Protein AF-A0A1A8BQE1-F1 (afdb_monomer_lite)

Foldseek 3Di:
DDDPPPPDQFFKKKFKWADAPPDPDADPVNVVVTDTPFMDDTGSDPDDDTDDDDDPGDMDMDIDTPDPPDDDDDDDDDDDDPPDPDDDDDDDD

InterPro domains:
  IPR022682 Peptidase C2, calpain, large subunit, domain III [PF01067] (3-78)
  IPR022683 Peptidase C2, calpain, domain III [SM00720] (1-87)
  IPR022684 Peptidase C2, calpain family [PTHR10183] (5-81)
  IPR036213 Calpain large subunit, domain III superfamily [SSF49758] (9-88)

Radius of gyration: 15.28 Å; chains: 1; bounding box: 34×33×46 Å

Secondary structure (DSSP, 8-state):
-----------EEEEEEEE-TT-SS--HHHHHHPPPSEEEEEESSS---------SSEEEEEEEESSTT------------TT----PPPPP-

Structure (mmCIF, N/CA/C/O backbone):
data_AF-A0A1A8BQE1-F1
#
_entry.id   AF-A0A1A8BQE1-F1
#
loop_
_atom_site.group_PDB
_atom_site.id
_atom_site.type_symbol
_atom_site.label_atom_id
_atom_site.label_alt_id
_atom_site.label_comp_id
_atom_site.label_asym_id
_atom_site.label_entity_id
_atom_site.label_seq_id
_atom_site.pdbx_PDB_ins_code
_atom_site.Cartn_x
_atom_site.Cartn_y
_atom_site.Cartn_z
_atom_site.occupancy
_atom_site.B_iso_or_equiv
_atom_site.auth_seq_id
_atom_site.auth_comp_id
_atom_site.auth_asym_id
_atom_site.auth_atom_id
_atom_site.pdbx_PDB_model_num
ATOM 1 N N . LYS A 1 1 ? -6.084 -17.323 -34.422 1.00 39.31 1 LYS A N 1
ATOM 2 C CA . LYS A 1 1 ? -5.368 -17.723 -33.183 1.00 39.31 1 LYS A CA 1
ATOM 3 C C . LYS A 1 1 ? -4.993 -16.446 -32.438 1.00 39.31 1 LYS A C 1
ATOM 5 O O . LYS A 1 1 ? -4.109 -15.745 -32.905 1.00 39.31 1 LYS A O 1
ATOM 10 N N . TYR A 1 2 ? -5.704 -16.079 -31.369 1.00 48.91 2 TYR A N 1
ATOM 11 C CA . TYR A 1 2 ? -5.367 -14.877 -30.601 1.00 48.91 2 TYR A CA 1
ATOM 12 C C . TYR A 1 2 ? -4.080 -15.142 -29.817 1.00 48.91 2 TYR A C 1
ATOM 14 O O . TYR A 1 2 ? -4.098 -15.836 -28.802 1.00 48.91 2 TYR A O 1
ATOM 22 N N . GLN A 1 3 ? -2.951 -14.632 -30.311 1.00 46.69 3 GLN A N 1
ATOM 23 C CA . GLN A 1 3 ? -1.753 -14.492 -29.493 1.00 46.69 3 GLN A CA 1
ATOM 24 C C . GLN A 1 3 ? -2.119 -13.554 -28.345 1.00 46.69 3 GLN A C 1
ATOM 26 O O . GLN A 1 3 ? -2.324 -12.357 -28.552 1.00 46.69 3 GLN A O 1
ATOM 31 N N . ARG A 1 4 ? -2.237 -14.093 -27.125 1.00 60.00 4 ARG A N 1
ATOM 32 C CA . ARG A 1 4 ? -2.153 -13.249 -25.933 1.00 60.00 4 ARG A CA 1
ATOM 33 C C . ARG A 1 4 ? -0.805 -12.550 -26.046 1.00 60.00 4 ARG A C 1
ATOM 35 O O . ARG A 1 4 ? 0.218 -13.231 -26.041 1.00 60.00 4 ARG A O 1
ATOM 42 N N . ARG A 1 5 ? -0.817 -11.225 -26.227 1.00 56.00 5 ARG A N 1
ATOM 43 C CA . ARG A 1 5 ? 0.395 -10.406 -26.128 1.00 56.00 5 ARG A CA 1
ATOM 44 C C . ARG A 1 5 ? 1.091 -10.853 -24.848 1.00 56.00 5 ARG A C 1
ATOM 46 O O . ARG A 1 5 ? 0.447 -10.846 -23.797 1.00 56.00 5 ARG A O 1
ATOM 53 N N . GLN A 1 6 ? 2.327 -11.340 -24.949 1.00 56.75 6 GLN A N 1
ATOM 54 C CA . GLN A 1 6 ? 3.123 -11.595 -23.757 1.00 56.75 6 GLN A CA 1
ATOM 55 C C . GLN A 1 6 ? 3.323 -10.227 -23.113 1.00 56.75 6 GLN A C 1
ATOM 57 O O . GLN A 1 6 ? 4.068 -9.396 -23.623 1.00 56.75 6 GLN A O 1
ATOM 62 N N . GLY A 1 7 ? 2.483 -9.932 -22.120 1.00 60.31 7 GLY A N 1
ATOM 63 C CA . GLY A 1 7 ? 2.521 -8.673 -21.397 1.00 60.31 7 GLY A CA 1
ATOM 64 C C . GLY A 1 7 ? 3.847 -8.542 -20.661 1.00 60.31 7 GLY A C 1
ATOM 65 O O . GLY A 1 7 ? 4.563 -9.525 -20.479 1.00 60.31 7 GLY A O 1
ATOM 66 N N . ILE A 1 8 ? 4.157 -7.319 -20.246 1.00 67.25 8 ILE A N 1
ATOM 67 C CA . ILE A 1 8 ? 5.337 -7.013 -19.440 1.00 67.25 8 ILE A CA 1
ATOM 68 C C . ILE A 1 8 ? 5.350 -7.950 -18.219 1.00 67.25 8 ILE A C 1
ATOM 70 O O . ILE A 1 8 ? 4.381 -8.004 -17.461 1.00 67.25 8 ILE A O 1
ATOM 74 N N . HIS A 1 9 ? 6.428 -8.721 -18.062 1.00 81.31 9 HIS A N 1
ATOM 75 C CA . HIS A 1 9 ? 6.589 -9.692 -16.979 1.00 81.31 9 HIS A CA 1
ATOM 76 C C . HIS A 1 9 ? 7.307 -9.026 -15.805 1.00 81.31 9 HIS A C 1
ATOM 78 O O . HIS A 1 9 ? 8.512 -9.186 -15.628 1.00 81.31 9 HIS A O 1
ATOM 84 N N . LEU A 1 10 ? 6.572 -8.205 -15.055 1.00 92.50 10 LEU A N 1
ATOM 85 C CA . LEU A 1 10 ? 7.089 -7.558 -13.850 1.00 92.50 10 LEU A CA 1
ATOM 86 C C . LEU A 1 10 ? 6.899 -8.476 -12.645 1.00 92.50 10 LEU A C 1
ATOM 88 O O . LEU A 1 10 ? 5.861 -9.123 -12.502 1.00 92.50 10 LEU A O 1
ATOM 92 N N . THR A 1 11 ? 7.888 -8.507 -11.756 1.00 96.50 11 THR A N 1
ATOM 93 C CA . THR A 1 11 ? 7.714 -9.119 -10.439 1.00 96.50 11 THR A CA 1
ATOM 94 C C . THR A 1 11 ? 6.976 -8.116 -9.560 1.00 96.50 11 THR A C 1
ATOM 96 O O . THR A 1 11 ? 7.517 -7.059 -9.249 1.00 96.50 11 THR A O 1
ATOM 99 N N . ILE A 1 12 ? 5.740 -8.430 -9.184 1.00 96.50 12 ILE A N 1
ATOM 100 C CA . ILE A 1 12 ? 4.814 -7.508 -8.516 1.00 96.50 12 ILE A CA 1
ATOM 101 C C . ILE A 1 12 ? 4.490 -7.957 -7.095 1.00 96.50 12 ILE A C 1
ATOM 103 O O . ILE A 1 12 ? 4.487 -9.150 -6.789 1.00 96.50 12 ILE A O 1
ATOM 107 N N . GLY A 1 13 ? 4.197 -6.991 -6.234 1.00 97.06 13 GLY A N 1
ATOM 108 C CA . GLY A 1 13 ? 3.813 -7.190 -4.844 1.00 97.06 13 GLY A CA 1
ATOM 109 C C . GLY A 1 13 ? 2.823 -6.124 -4.387 1.00 97.06 13 GLY A C 1
ATOM 110 O O . GLY A 1 13 ? 2.506 -5.175 -5.109 1.00 97.06 13 GLY A O 1
ATOM 111 N N . LEU A 1 14 ? 2.303 -6.309 -3.177 1.00 97.44 14 LEU A N 1
ATOM 112 C CA . LEU A 1 14 ? 1.368 -5.378 -2.558 1.00 97.44 14 LEU A CA 1
ATOM 113 C C . LEU A 1 14 ? 1.549 -5.402 -1.047 1.00 97.44 14 LEU A C 1
ATOM 115 O O . LEU A 1 14 ? 1.599 -6.474 -0.442 1.00 97.44 14 LEU A O 1
ATOM 119 N N . HIS A 1 15 ? 1.600 -4.213 -0.454 1.00 97.62 15 HIS A N 1
ATOM 120 C CA . HIS A 1 15 ? 1.744 -4.014 0.983 1.00 97.62 15 HIS A CA 1
ATOM 121 C C . HIS A 1 15 ? 0.681 -3.034 1.485 1.00 97.62 15 HIS A C 1
ATOM 123 O O . HIS A 1 15 ? 0.313 -2.087 0.790 1.00 97.62 15 HIS A O 1
ATOM 129 N N . ILE A 1 16 ? 0.167 -3.274 2.687 1.00 97.38 16 ILE A N 1
ATOM 130 C CA . ILE A 1 16 ? -0.873 -2.474 3.330 1.00 97.38 16 ILE A CA 1
ATOM 131 C C . ILE A 1 16 ? -0.301 -1.896 4.616 1.00 97.38 16 ILE A C 1
ATOM 133 O O . ILE A 1 16 ? 0.156 -2.639 5.483 1.00 97.38 16 ILE A O 1
ATOM 137 N N . TYR A 1 17 ? -0.365 -0.578 4.749 1.00 97.31 17 TYR A N 1
ATOM 138 C CA . TYR A 1 17 ? 0.144 0.158 5.900 1.00 97.31 17 TYR A CA 1
ATOM 139 C C . TYR A 1 17 ? -0.999 0.825 6.664 1.00 97.31 17 TYR A C 1
ATOM 141 O O . TYR A 1 17 ? -1.959 1.287 6.037 1.00 97.31 17 TYR A O 1
ATOM 149 N N . PRO A 1 18 ? -0.911 0.910 8.002 1.00 95.25 18 PRO A N 1
ATOM 150 C CA . PRO A 1 18 ? -1.817 1.739 8.775 1.00 95.25 18 PRO A CA 1
ATOM 151 C C . PRO A 1 18 ? -1.536 3.213 8.467 1.00 95.25 18 PRO A C 1
ATOM 153 O O . PRO A 1 18 ? -0.389 3.617 8.281 1.00 95.25 18 PRO A O 1
ATOM 156 N N . ALA A 1 19 ? -2.588 4.022 8.428 1.00 91.44 19 ALA A N 1
ATOM 157 C CA . ALA A 1 19 ? -2.493 5.454 8.202 1.00 91.44 19 ALA A CA 1
ATOM 158 C C . ALA A 1 19 ? -3.353 6.213 9.215 1.00 91.44 19 ALA A C 1
ATOM 160 O O . ALA A 1 19 ? -4.359 5.709 9.716 1.00 91.44 19 ALA A O 1
ATOM 161 N N . GLN A 1 20 ? -2.963 7.452 9.506 1.00 86.75 20 GLN A N 1
ATOM 162 C CA . GLN A 1 20 ? -3.843 8.380 10.212 1.00 86.75 20 GLN A CA 1
ATOM 163 C C . GLN A 1 20 ? -4.953 8.847 9.260 1.00 86.75 20 GLN A C 1
ATOM 165 O O . GLN A 1 20 ? -4.735 8.938 8.053 1.00 86.75 20 GLN A O 1
ATOM 170 N N . SER A 1 21 ? -6.138 9.162 9.789 1.00 77.19 21 SER A N 1
ATOM 171 C CA . SER A 1 21 ? -7.341 9.473 8.995 1.00 77.19 21 SER A CA 1
ATOM 172 C C . SER A 1 21 ? -7.172 10.600 7.971 1.00 77.19 21 SER A C 1
ATOM 174 O O . SER A 1 21 ? -7.828 10.608 6.936 1.00 77.19 21 SER A O 1
ATOM 176 N N . GLN A 1 22 ? -6.285 11.550 8.252 1.00 80.00 22 GLN A N 1
ATOM 177 C CA . GLN A 1 22 ? -6.008 12.709 7.411 1.00 80.00 22 GLN A CA 1
ATOM 178 C C . GLN A 1 22 ? -4.922 12.458 6.351 1.00 80.00 22 GLN A C 1
ATOM 180 O O . GLN A 1 22 ? -4.771 13.259 5.426 1.00 80.00 22 GLN A O 1
ATOM 185 N N . ASN A 1 23 ? -4.167 11.360 6.459 1.00 82.44 23 ASN A N 1
ATOM 186 C CA . ASN A 1 23 ? -3.034 11.099 5.579 1.00 82.44 23 ASN A CA 1
ATOM 187 C C . ASN A 1 23 ? -3.519 10.501 4.258 1.00 82.44 23 ASN A C 1
ATOM 189 O O . ASN A 1 23 ? -4.028 9.384 4.208 1.00 82.44 23 ASN A O 1
ATOM 193 N N . LYS A 1 24 ? -3.314 11.242 3.166 1.00 86.06 24 LYS A N 1
ATOM 194 C CA . LYS A 1 24 ? -3.597 10.761 1.803 1.00 86.06 24 LYS A CA 1
ATOM 195 C C . LYS A 1 24 ? -2.445 9.950 1.199 1.00 86.06 24 LYS A C 1
ATOM 197 O O . LYS A 1 24 ? -2.657 9.235 0.228 1.00 86.06 24 LYS A O 1
ATOM 202 N N . HIS A 1 25 ? -1.239 10.091 1.743 1.00 90.19 25 HIS A N 1
ATOM 203 C CA . HIS A 1 25 ? -0.033 9.388 1.312 1.00 90.19 25 HIS A CA 1
ATOM 204 C C . HIS A 1 25 ? 0.894 9.144 2.509 1.00 90.19 25 HIS A C 1
ATOM 206 O O . HIS A 1 25 ? 0.734 9.778 3.553 1.00 90.19 25 HIS A O 1
ATOM 212 N N . LEU A 1 26 ? 1.845 8.224 2.338 1.00 92.75 26 LEU A N 1
ATOM 213 C CA . LEU A 1 26 ? 2.972 8.022 3.248 1.00 92.75 26 LEU A CA 1
ATOM 214 C C . LEU A 1 26 ? 4.215 8.646 2.618 1.00 92.75 26 LEU A C 1
ATOM 216 O O . LEU A 1 26 ? 4.485 8.430 1.435 1.00 92.75 26 LEU A O 1
ATOM 220 N N . SER A 1 27 ? 4.953 9.427 3.397 1.00 93.31 27 SER A N 1
ATOM 221 C CA . SER A 1 27 ? 6.262 9.939 3.003 1.00 93.31 27 SER A CA 1
ATOM 222 C C . SER A 1 27 ? 7.325 8.829 3.058 1.00 93.31 27 SER A C 1
ATOM 224 O O . SER A 1 27 ? 7.116 7.802 3.713 1.00 93.31 27 SER A O 1
ATOM 226 N N . PRO A 1 28 ? 8.493 9.011 2.418 1.00 93.81 28 PRO A N 1
ATOM 227 C CA . PRO A 1 28 ? 9.612 8.081 2.573 1.00 93.81 28 PRO A CA 1
ATOM 228 C C . PRO A 1 28 ? 10.007 7.853 4.041 1.00 93.81 28 PRO A C 1
ATOM 230 O O . PRO A 1 28 ? 10.250 6.715 4.435 1.00 93.81 28 PRO A O 1
ATOM 233 N N . ASP A 1 29 ? 9.992 8.902 4.870 1.00 94.94 29 ASP A N 1
ATOM 234 C CA . ASP A 1 29 ? 10.286 8.795 6.304 1.00 94.94 29 ASP A CA 1
ATOM 235 C C . ASP A 1 29 ? 9.245 7.963 7.063 1.00 94.94 29 ASP A C 1
ATOM 237 O O . ASP A 1 29 ? 9.597 7.264 8.016 1.00 94.94 29 ASP A O 1
ATOM 241 N N . ASP A 1 30 ? 7.973 8.012 6.651 1.00 94.06 30 ASP A N 1
ATOM 242 C CA . ASP A 1 30 ? 6.931 7.149 7.216 1.00 94.06 30 ASP A CA 1
ATOM 243 C C . ASP A 1 30 ? 7.207 5.682 6.875 1.00 94.06 30 ASP A C 1
ATOM 245 O O . ASP A 1 30 ? 7.123 4.821 7.748 1.00 94.06 30 ASP A O 1
ATOM 249 N N . LEU A 1 31 ? 7.595 5.390 5.628 1.00 93.75 31 LEU A N 1
ATOM 250 C CA . LEU A 1 31 ? 7.886 4.027 5.164 1.00 93.75 31 LEU A CA 1
ATOM 251 C C . LEU A 1 31 ? 9.137 3.418 5.808 1.00 93.75 31 LEU A C 1
ATOM 253 O O . LEU A 1 31 ? 9.220 2.199 5.927 1.00 93.75 31 LEU A O 1
ATOM 257 N N . LEU A 1 32 ? 10.089 4.243 6.253 1.00 95.00 32 LEU A N 1
ATOM 258 C CA . LEU A 1 32 ? 11.247 3.783 7.028 1.00 95.00 32 LEU A CA 1
ATOM 259 C C . LEU A 1 32 ? 10.883 3.399 8.470 1.00 95.00 32 LEU A C 1
ATOM 261 O O . LEU A 1 32 ? 11.581 2.596 9.087 1.00 95.00 32 LEU A O 1
ATOM 265 N N . LYS A 1 33 ? 9.814 3.982 9.023 1.00 94.88 33 LYS A N 1
ATOM 266 C CA . LYS A 1 33 ? 9.403 3.800 10.427 1.00 94.88 33 LYS A CA 1
ATOM 267 C C . LYS A 1 33 ? 8.274 2.788 10.588 1.00 94.88 33 LYS A C 1
ATOM 269 O O . LYS A 1 33 ? 8.179 2.134 11.624 1.00 94.88 33 LYS A O 1
ATOM 274 N N . LEU A 1 34 ? 7.397 2.686 9.595 1.00 94.62 34 LEU A N 1
ATOM 275 C CA . LEU A 1 34 ? 6.223 1.825 9.623 1.00 94.62 34 LEU A CA 1
ATOM 276 C C . LEU A 1 34 ? 6.524 0.464 8.997 1.00 94.62 34 LEU A C 1
ATOM 278 O O . LEU A 1 34 ? 7.179 0.358 7.966 1.00 94.62 34 LEU A O 1
ATOM 282 N N . GLN A 1 35 ? 5.961 -0.582 9.594 1.00 94.81 35 GLN A N 1
ATOM 283 C CA . GLN A 1 35 ? 5.906 -1.911 8.993 1.00 94.81 35 GLN A CA 1
ATOM 284 C C . GLN A 1 35 ? 4.525 -2.136 8.365 1.00 94.81 35 GLN A C 1
ATOM 286 O O . GLN A 1 35 ? 3.521 -1.661 8.912 1.00 94.81 35 GLN A O 1
ATOM 291 N N . PRO A 1 36 ? 4.440 -2.855 7.233 1.00 96.94 36 PRO A N 1
ATOM 292 C CA . PRO A 1 36 ? 3.155 -3.217 6.662 1.00 96.94 36 PRO A CA 1
ATOM 293 C C . PRO A 1 36 ? 2.408 -4.161 7.612 1.00 96.94 36 PRO A C 1
ATOM 295 O O . PRO A 1 36 ? 2.980 -5.106 8.152 1.00 96.94 36 PRO A O 1
ATOM 298 N N . VAL A 1 37 ? 1.110 -3.922 7.798 1.00 97.50 37 VAL A N 1
ATOM 299 C CA . VAL A 1 37 ? 0.230 -4.784 8.610 1.00 97.50 37 VAL A CA 1
ATOM 300 C C . VAL A 1 37 ? -0.216 -6.029 7.850 1.00 97.50 37 VAL A C 1
ATOM 302 O O . VAL A 1 37 ? -0.550 -7.041 8.456 1.00 97.50 37 VAL A O 1
ATOM 305 N N . LEU A 1 38 ? -0.220 -5.958 6.520 1.00 97.50 38 LEU A N 1
ATOM 306 C CA . LEU A 1 38 ? -0.482 -7.070 5.617 1.00 97.50 38 LEU A CA 1
ATOM 307 C C . LEU A 1 38 ? 0.328 -6.866 4.337 1.00 97.50 38 LEU A C 1
ATOM 309 O O . LEU A 1 38 ? 0.534 -5.740 3.890 1.00 97.50 38 LEU A O 1
ATOM 313 N N . GLY A 1 39 ? 0.753 -7.956 3.713 1.00 97.06 39 GLY A N 1
ATOM 314 C CA . GLY A 1 39 ? 1.461 -7.905 2.442 1.00 97.06 39 GLY A CA 1
ATOM 315 C C . GLY A 1 39 ? 1.552 -9.276 1.797 1.00 97.06 39 GLY A C 1
ATOM 316 O O . GLY A 1 39 ? 1.263 -10.294 2.427 1.00 97.06 39 GLY A O 1
ATOM 317 N N . ILE A 1 40 ? 1.941 -9.296 0.528 1.00 96.94 40 ILE A N 1
ATOM 318 C CA . ILE A 1 40 ? 2.206 -10.523 -0.217 1.00 96.94 40 ILE A CA 1
ATOM 319 C C . ILE A 1 40 ? 3.600 -10.472 -0.824 1.00 96.94 40 ILE A C 1
ATOM 321 O O . ILE A 1 40 ? 4.046 -9.427 -1.298 1.00 96.94 40 ILE A O 1
ATOM 325 N N . GLN A 1 41 ? 4.279 -11.619 -0.814 1.00 95.25 41 GLN A N 1
ATOM 326 C CA . GLN A 1 41 ? 5.585 -11.753 -1.441 1.00 95.25 41 GLN A CA 1
ATOM 327 C C . GLN A 1 41 ? 5.519 -11.404 -2.926 1.00 95.25 4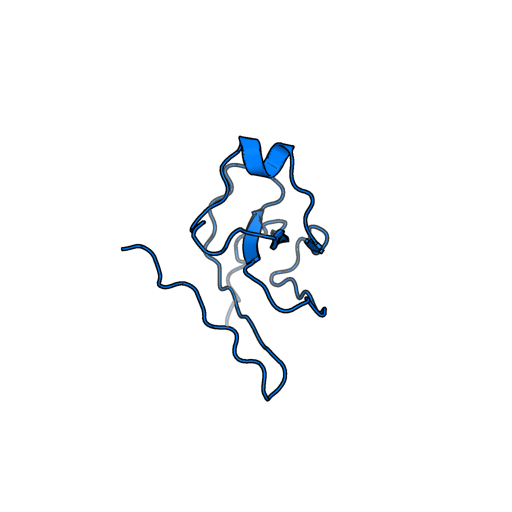1 GLN A C 1
ATOM 329 O O . GLN A 1 41 ? 4.553 -11.724 -3.625 1.00 95.25 41 GLN A O 1
ATOM 334 N N . TYR A 1 42 ? 6.595 -10.783 -3.393 1.00 96.56 42 TYR A N 1
ATOM 335 C CA . TYR A 1 42 ? 6.782 -10.461 -4.793 1.00 96.56 42 TYR A CA 1
ATOM 336 C C . TYR A 1 42 ? 6.699 -11.724 -5.657 1.00 96.56 42 TYR A C 1
ATOM 338 O O . TYR A 1 42 ? 7.334 -12.741 -5.379 1.00 96.56 42 TYR A O 1
ATOM 346 N N . SER A 1 43 ? 5.898 -11.659 -6.717 1.00 95.00 43 SER A N 1
ATOM 347 C CA . SER A 1 43 ? 5.660 -12.772 -7.627 1.00 95.00 43 SER A CA 1
ATOM 348 C C . SER A 1 43 ? 5.697 -12.297 -9.067 1.00 95.00 43 SER A C 1
ATOM 350 O O . SER A 1 43 ? 5.210 -11.221 -9.391 1.00 95.00 43 SER A O 1
ATOM 352 N N . SER A 1 44 ? 6.218 -13.134 -9.956 1.00 92.00 44 SER A N 1
ATOM 353 C CA . SER A 1 44 ? 6.226 -12.879 -11.396 1.00 92.00 44 SER A CA 1
ATOM 354 C C . SER A 1 44 ? 4.915 -13.300 -12.083 1.00 92.00 44 SER A C 1
ATOM 356 O O . SER A 1 44 ? 4.825 -13.406 -13.301 1.00 92.00 44 SER A O 1
ATOM 358 N N . ARG A 1 45 ? 3.863 -13.583 -11.305 1.00 91.50 45 ARG A N 1
ATOM 359 C CA . ARG A 1 45 ? 2.519 -13.832 -11.836 1.00 91.50 45 ARG A CA 1
ATOM 360 C C . ARG A 1 45 ? 1.888 -12.520 -12.299 1.00 91.50 45 ARG A C 1
ATOM 362 O O . ARG A 1 45 ? 2.136 -11.464 -11.736 1.00 91.50 45 ARG A O 1
ATOM 369 N N . ARG A 1 46 ? 0.979 -12.614 -13.274 1.00 90.75 46 ARG A N 1
ATOM 370 C CA . ARG A 1 46 ? 0.201 -11.466 -13.779 1.00 90.75 46 ARG A CA 1
ATOM 371 C C . ARG A 1 46 ? -0.690 -10.808 -12.712 1.00 90.75 46 ARG A C 1
ATOM 373 O O . ARG A 1 46 ? -1.078 -9.658 -12.868 1.00 90.75 46 ARG A O 1
ATOM 380 N N . GLU A 1 47 ? -1.060 -11.553 -11.676 1.00 93.94 47 GLU A N 1
ATOM 381 C CA . GLU A 1 47 ? -1.898 -11.097 -10.571 1.00 93.94 47 GLU A CA 1
ATOM 382 C C . GLU A 1 47 ? -1.358 -11.678 -9.263 1.00 93.94 47 GLU A C 1
ATOM 384 O O . GLU A 1 47 ? -0.927 -12.836 -9.216 1.00 93.94 47 GLU A O 1
ATOM 389 N N . VAL A 1 48 ? -1.424 -10.873 -8.205 1.00 95.88 48 VAL A N 1
ATOM 390 C CA . VAL A 1 48 ? -1.228 -11.291 -6.817 1.00 95.88 48 VAL A CA 1
ATOM 391 C C . VAL A 1 48 ? -2.514 -11.025 -6.043 1.00 95.88 48 VAL A C 1
ATOM 393 O O . VAL A 1 48 ? -3.186 -10.019 -6.267 1.00 95.88 48 VAL A O 1
ATOM 396 N N . VAL A 1 49 ? -2.874 -11.939 -5.141 1.00 96.50 49 VAL A N 1
ATOM 397 C CA . VAL A 1 49 ? -4.111 -11.856 -4.356 1.00 96.50 49 VAL A CA 1
ATOM 398 C C . VAL A 1 49 ? -3.766 -11.980 -2.884 1.00 96.50 49 VAL A C 1
ATOM 400 O O . VAL A 1 49 ? -3.278 -13.016 -2.441 1.00 96.50 49 VAL A O 1
ATOM 403 N N . LEU A 1 50 ? -4.060 -10.928 -2.127 1.00 96.62 50 LEU A N 1
ATOM 404 C CA . LEU A 1 50 ? -3.903 -10.889 -0.680 1.00 96.62 50 LEU A CA 1
ATOM 405 C C . LEU A 1 50 ? -5.281 -10.996 -0.026 1.00 96.62 50 LEU A C 1
ATOM 407 O O . LEU A 1 50 ? -6.180 -10.214 -0.331 1.00 96.62 50 LEU A O 1
ATOM 411 N N . ARG A 1 51 ? -5.449 -11.976 0.864 1.00 95.88 51 ARG A N 1
ATOM 412 C CA . ARG A 1 51 ? -6.655 -12.159 1.679 1.00 95.88 51 ARG A CA 1
ATOM 413 C C . ARG A 1 51 ? -6.277 -12.017 3.144 1.00 95.88 51 ARG A C 1
ATOM 415 O O . ARG A 1 51 ? -5.300 -12.615 3.581 1.00 95.88 51 ARG A O 1
ATOM 422 N N . GLY A 1 52 ? -7.057 -11.249 3.888 1.00 94.50 52 GLY A N 1
ATOM 423 C CA . GLY A 1 52 ? -6.835 -11.043 5.310 1.00 94.50 52 GLY A CA 1
ATOM 424 C C . GLY A 1 52 ? -7.928 -10.185 5.926 1.00 94.50 52 GLY A C 1
ATOM 425 O O . GLY A 1 52 ? -8.791 -9.664 5.220 1.00 94.50 52 GLY A O 1
ATOM 426 N N . SER A 1 53 ? -7.854 -10.038 7.243 1.00 93.69 53 SER A N 1
ATOM 427 C CA . SER A 1 53 ? -8.732 -9.168 8.020 1.00 93.69 53 SER A CA 1
ATOM 428 C C . SER A 1 53 ? -7.913 -8.044 8.630 1.00 93.69 53 SER A C 1
ATOM 430 O O . SER A 1 53 ? -6.803 -8.264 9.112 1.00 93.69 53 SER A O 1
ATOM 432 N N . LEU A 1 54 ? -8.481 -6.846 8.625 1.00 94.00 54 LEU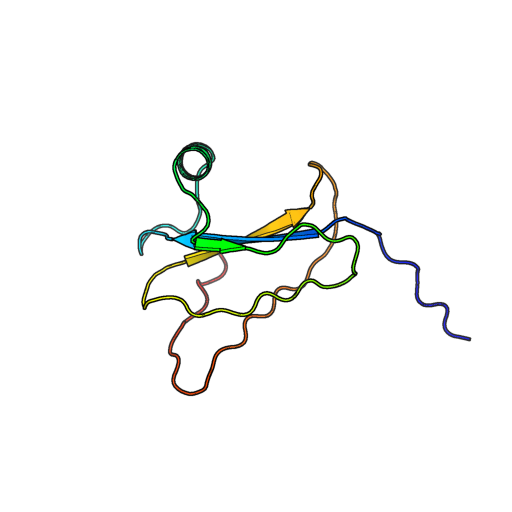 A N 1
ATOM 433 C CA . LEU A 1 54 ? -7.914 -5.670 9.268 1.00 94.00 54 LEU A CA 1
ATOM 434 C C . LEU A 1 54 ? -8.910 -5.158 10.313 1.00 94.00 54 LEU A C 1
ATOM 436 O O . LEU A 1 54 ? -10.119 -5.212 10.066 1.00 94.00 54 LEU A O 1
ATOM 440 N N . PRO A 1 55 ? -8.436 -4.653 11.464 1.00 93.94 55 PRO A N 1
ATOM 441 C CA . PRO A 1 55 ? -9.274 -3.864 12.354 1.00 93.94 55 PRO A CA 1
ATOM 442 C C . PRO A 1 55 ? -9.907 -2.665 11.620 1.00 93.94 55 PRO A C 1
ATOM 444 O O . PRO A 1 55 ? -9.403 -2.233 10.581 1.00 93.94 55 PRO A O 1
ATOM 447 N N . PRO A 1 56 ? -10.997 -2.081 12.139 1.00 92.38 56 PRO A N 1
ATOM 448 C CA . PRO A 1 56 ? -11.505 -0.817 11.618 1.00 92.38 56 PRO A CA 1
ATOM 449 C C . PRO A 1 56 ? -10.429 0.277 11.687 1.00 92.38 56 PRO A C 1
ATOM 451 O O . PRO A 1 56 ? -9.835 0.498 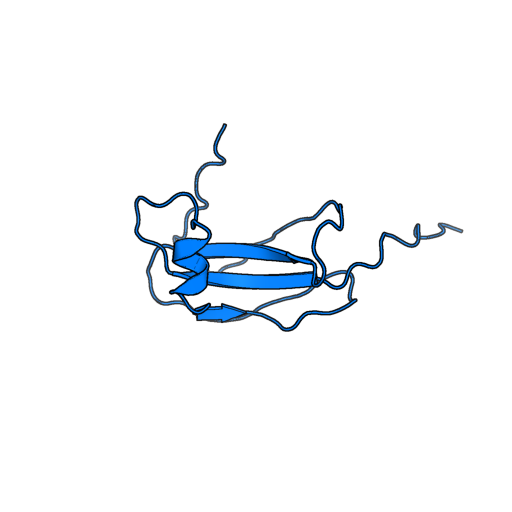12.741 1.00 92.38 56 PRO A O 1
ATOM 454 N N . GLY A 1 57 ? -10.182 0.973 10.577 1.00 92.31 57 GLY A N 1
ATOM 455 C CA . GLY A 1 57 ? -9.126 1.981 10.504 1.00 92.31 57 GLY A CA 1
ATOM 456 C C . GLY A 1 57 ? -8.909 2.531 9.098 1.00 92.31 57 GLY A C 1
ATOM 457 O O . GLY A 1 57 ? -9.610 2.162 8.156 1.00 92.31 57 GLY A O 1
ATOM 458 N N . HIS A 1 58 ? -7.925 3.423 8.974 1.00 92.81 58 HIS A N 1
ATOM 459 C CA . HIS A 1 58 ? -7.480 3.970 7.695 1.00 92.81 58 HIS A CA 1
ATOM 460 C C . HIS A 1 58 ? -6.200 3.265 7.262 1.00 92.81 58 HIS A C 1
ATOM 462 O O . HIS A 1 58 ? -5.283 3.068 8.061 1.00 92.81 58 HIS A O 1
ATOM 468 N N . TYR A 1 59 ? -6.151 2.886 5.989 1.00 94.75 59 TYR A N 1
ATOM 469 C CA . TYR A 1 59 ? -5.064 2.093 5.437 1.00 94.75 59 TYR A CA 1
ATOM 470 C C . TYR A 1 59 ? -4.649 2.628 4.076 1.00 94.75 59 TYR A C 1
ATOM 472 O O . TYR A 1 59 ? -5.486 3.072 3.289 1.00 94.75 59 TYR A O 1
ATOM 480 N N . ILE A 1 60 ? -3.354 2.536 3.791 1.00 95.62 60 ILE A N 1
ATOM 481 C CA . ILE A 1 60 ? -2.782 2.842 2.483 1.00 95.62 60 ILE A CA 1
ATOM 482 C C . ILE A 1 60 ? -2.292 1.535 1.869 1.00 95.62 60 ILE A C 1
ATOM 484 O O . ILE A 1 60 ? -1.505 0.804 2.471 1.00 95.62 60 ILE A O 1
ATOM 488 N N . ILE A 1 61 ? -2.790 1.240 0.670 1.00 95.88 61 ILE A N 1
ATOM 489 C CA . ILE A 1 61 ? -2.382 0.085 -0.127 1.00 95.88 61 ILE A CA 1
ATOM 490 C C . ILE A 1 61 ? -1.341 0.563 -1.135 1.00 95.88 61 ILE A C 1
ATOM 492 O O . ILE A 1 61 ? -1.636 1.429 -1.957 1.00 95.88 61 ILE A O 1
ATOM 496 N N . ILE A 1 62 ? -0.147 -0.021 -1.089 1.00 96.25 62 ILE A N 1
ATOM 497 C CA . ILE A 1 62 ? 0.950 0.268 -2.013 1.00 96.25 62 ILE A CA 1
ATOM 498 C C . ILE A 1 62 ? 1.164 -0.962 -2.906 1.00 96.25 62 ILE A C 1
ATOM 500 O O . ILE A 1 62 ? 1.783 -1.934 -2.460 1.00 96.25 62 ILE A O 1
ATOM 504 N N . PRO A 1 63 ? 0.631 -0.970 -4.143 1.00 96.31 63 PRO A N 1
ATOM 505 C CA . PRO A 1 63 ? 1.064 -1.904 -5.175 1.00 96.31 63 PRO A CA 1
ATOM 506 C C . PRO A 1 63 ? 2.420 -1.456 -5.737 1.00 96.31 63 PRO A C 1
ATOM 508 O O . PRO A 1 63 ? 2.629 -0.269 -5.989 1.00 96.31 63 PRO A O 1
ATOM 511 N N . SER A 1 64 ? 3.341 -2.393 -5.942 1.00 96.31 64 SER A N 1
ATOM 512 C CA . SER A 1 64 ? 4.700 -2.085 -6.397 1.00 96.31 64 SER A CA 1
ATOM 513 C C . SER A 1 64 ? 5.304 -3.208 -7.234 1.00 96.31 64 SER A C 1
ATOM 515 O O . SER A 1 64 ? 4.876 -4.364 -7.184 1.00 96.31 64 SER A O 1
ATOM 517 N N . THR A 1 65 ? 6.331 -2.859 -8.002 1.00 96.62 65 THR A N 1
ATOM 518 C CA . THR A 1 65 ? 7.271 -3.808 -8.604 1.00 96.62 65 THR A CA 1
ATOM 519 C C . THR A 1 65 ? 8.411 -4.097 -7.631 1.00 96.62 65 THR A C 1
ATOM 521 O O . THR A 1 65 ? 8.668 -3.309 -6.722 1.00 96.62 65 THR A O 1
ATOM 524 N N . ALA A 1 66 ? 9.075 -5.240 -7.797 1.00 95.75 66 ALA A N 1
ATOM 525 C CA . ALA A 1 66 ? 10.215 -5.619 -6.964 1.00 95.75 66 ALA A CA 1
ATOM 526 C C . ALA A 1 66 ? 11.408 -4.683 -7.193 1.00 95.75 66 ALA A C 1
ATOM 528 O O . ALA A 1 66 ? 12.034 -4.240 -6.236 1.00 95.75 66 ALA A O 1
ATOM 529 N N . GLU A 1 67 ? 11.674 -4.353 -8.459 1.00 96.19 67 GLU A N 1
ATOM 530 C CA . GLU A 1 67 ? 12.735 -3.428 -8.842 1.00 96.19 67 GLU A CA 1
ATOM 531 C C . GLU A 1 67 ? 12.168 -2.030 -9.123 1.00 96.19 67 GLU A C 1
ATOM 533 O O . GLU A 1 67 ? 11.065 -1.908 -9.677 1.00 96.19 67 GLU A O 1
ATOM 538 N N . PRO A 1 68 ? 12.906 -0.962 -8.775 1.00 95.25 68 PRO A N 1
ATOM 539 C CA . PRO A 1 68 ? 12.497 0.405 -9.063 1.00 95.25 68 PRO A CA 1
ATOM 540 C C . PRO A 1 68 ? 12.512 0.691 -10.571 1.00 95.25 68 PRO A C 1
ATOM 542 O O . PRO A 1 68 ? 13.160 0.002 -11.357 1.00 95.25 68 PRO A O 1
ATOM 545 N N . ASN A 1 69 ? 11.837 1.771 -10.976 1.00 94.50 69 ASN A N 1
ATOM 546 C CA . ASN A 1 69 ? 11.842 2.287 -12.353 1.00 94.50 69 ASN A CA 1
ATOM 547 C C . ASN A 1 69 ? 11.331 1.296 -13.415 1.00 94.50 69 ASN A C 1
ATOM 549 O O . ASN A 1 69 ? 11.733 1.363 -14.576 1.00 94.50 69 ASN A O 1
ATOM 553 N N . GLN A 1 70 ? 10.425 0.393 -13.035 1.00 93.69 70 GLN A N 1
ATOM 554 C CA . GLN A 1 70 ? 9.754 -0.523 -13.954 1.00 93.69 70 GLN A CA 1
ATOM 555 C C . GLN A 1 70 ? 8.346 -0.006 -14.289 1.00 93.69 70 GLN A C 1
ATOM 557 O O . GLN A 1 70 ? 7.417 -0.222 -13.509 1.00 93.69 70 GLN A O 1
ATOM 562 N N . PRO A 1 71 ? 8.152 0.694 -15.424 1.00 90.12 71 PRO A N 1
ATOM 563 C CA . PRO A 1 71 ? 6.837 1.193 -15.801 1.00 90.12 71 PRO A CA 1
ATOM 564 C C . PRO A 1 71 ? 5.898 0.037 -16.170 1.00 90.12 71 PRO A C 1
ATOM 566 O O . PRO A 1 71 ? 6.269 -0.882 -16.902 1.00 90.12 71 PRO A O 1
ATOM 569 N N . GLY A 1 72 ? 4.657 0.112 -15.697 1.00 88.31 72 GLY A N 1
ATOM 570 C CA . GLY A 1 72 ? 3.614 -0.851 -16.023 1.00 88.31 72 GLY A CA 1
ATOM 571 C C . GLY A 1 72 ? 2.238 -0.361 -15.589 1.00 88.31 72 GLY A C 1
ATOM 572 O O . GLY A 1 72 ? 2.087 0.237 -14.524 1.00 88.31 72 GLY A O 1
ATOM 573 N N . ASP A 1 73 ? 1.233 -0.634 -16.415 1.00 91.56 73 ASP A N 1
ATOM 574 C CA . ASP A 1 73 ? -0.159 -0.378 -16.063 1.00 91.56 73 ASP A CA 1
ATOM 575 C C . ASP A 1 73 ? -0.671 -1.464 -15.113 1.00 91.56 73 ASP A C 1
ATOM 577 O O . ASP A 1 73 ? -0.385 -2.653 -15.289 1.00 91.56 73 ASP A O 1
ATOM 581 N N . PHE A 1 74 ? -1.480 -1.073 -14.129 1.00 92.75 74 PHE A N 1
ATOM 582 C CA . PHE A 1 74 ? -2.054 -2.004 -13.163 1.00 92.75 74 PHE A CA 1
ATOM 583 C C . PHE A 1 74 ? -3.530 -1.720 -12.883 1.00 92.75 74 PHE A C 1
ATOM 585 O O . PHE A 1 74 ? -4.045 -0.624 -13.103 1.00 92.75 74 PHE A O 1
ATOM 592 N N . LEU A 1 75 ? -4.211 -2.737 -12.356 1.00 94.25 75 LEU A N 1
ATOM 593 C CA . LEU A 1 75 ? -5.568 -2.645 -11.833 1.00 94.25 75 LEU A CA 1
ATOM 594 C C . LEU A 1 75 ? -5.566 -3.152 -10.392 1.00 94.25 75 LEU A C 1
ATOM 596 O O . LEU A 1 75 ? -5.230 -4.309 -10.148 1.00 94.25 75 LEU A O 1
ATOM 600 N N . LEU A 1 76 ? -5.987 -2.309 -9.450 1.00 94.62 76 LEU A N 1
ATOM 601 C CA . LEU A 1 76 ? -6.207 -2.703 -8.060 1.00 94.62 76 LEU A CA 1
ATOM 602 C C . LEU A 1 76 ? -7.698 -2.971 -7.828 1.00 94.62 76 LEU A C 1
ATOM 604 O O . LEU A 1 76 ? -8.542 -2.129 -8.136 1.00 94.62 76 LEU A O 1
ATOM 608 N N . ARG A 1 77 ? -8.025 -4.136 -7.263 1.00 95.19 77 ARG A N 1
ATOM 609 C CA . ARG A 1 77 ? -9.387 -4.503 -6.854 1.00 95.19 77 ARG A CA 1
ATOM 610 C C . ARG A 1 77 ? -9.399 -4.771 -5.358 1.00 95.19 77 ARG A C 1
ATOM 612 O O . ARG A 1 77 ? -8.593 -5.557 -4.872 1.00 95.19 77 ARG A O 1
ATOM 619 N N . VAL A 1 78 ? -10.339 -4.151 -4.652 1.00 94.12 78 VAL A N 1
ATOM 620 C CA . VAL A 1 78 ? -10.583 -4.406 -3.230 1.00 94.12 78 VAL A CA 1
ATOM 621 C C . VAL A 1 78 ? -11.959 -5.041 -3.110 1.00 94.12 78 VAL A C 1
ATOM 623 O O . VAL A 1 78 ? -12.952 -4.463 -3.547 1.00 94.12 78 VAL A O 1
ATOM 626 N N . LEU A 1 79 ? -12.001 -6.255 -2.569 1.00 93.62 79 LEU A N 1
ATOM 627 C CA . LEU A 1 79 ? -13.228 -6.994 -2.293 1.00 93.62 79 LEU A CA 1
ATOM 628 C C . LEU A 1 79 ? -13.345 -7.147 -0.784 1.00 93.62 79 LEU A C 1
ATOM 630 O O . LEU A 1 79 ? -12.356 -7.436 -0.113 1.00 93.62 79 LEU A O 1
ATOM 634 N N . MET A 1 80 ? -14.542 -6.928 -0.260 1.00 91.38 80 MET A N 1
ATOM 635 C CA . MET A 1 80 ? -14.810 -6.955 1.170 1.00 91.38 80 MET A CA 1
ATOM 636 C C . MET A 1 80 ? -16.019 -7.839 1.430 1.00 91.38 80 MET A C 1
ATOM 638 O O . MET A 1 80 ? -16.906 -7.942 0.580 1.00 91.38 80 MET A O 1
ATOM 642 N N . GLU A 1 81 ? -16.056 -8.449 2.610 1.00 91.69 81 GLU A N 1
ATOM 643 C CA . GLU A 1 81 ? -17.227 -9.198 3.053 1.00 91.69 81 GLU A CA 1
ATOM 644 C C . GLU A 1 81 ? -18.456 -8.278 3.190 1.00 91.69 81 GLU A C 1
ATOM 646 O O . GLU A 1 81 ? -18.310 -7.088 3.514 1.00 91.69 81 GLU A O 1
ATOM 651 N N . PRO A 1 82 ? -19.674 -8.805 2.965 1.00 88.81 82 PRO A N 1
ATOM 652 C CA . PRO A 1 82 ? -20.907 -8.048 3.144 1.00 88.81 82 PRO A CA 1
ATOM 653 C C . PRO A 1 82 ? -20.990 -7.386 4.525 1.00 88.81 82 PRO A C 1
ATOM 655 O O . PRO A 1 82 ? -20.652 -7.983 5.544 1.00 88.81 82 PRO A O 1
ATOM 658 N N . GLY A 1 83 ? -21.461 -6.138 4.562 1.00 83.44 83 GLY A N 1
ATOM 659 C CA . GLY A 1 83 ? -21.570 -5.351 5.796 1.00 83.44 83 GLY A CA 1
ATOM 660 C C . GLY A 1 83 ? -20.322 -4.534 6.147 1.00 83.44 83 GLY A C 1
ATOM 661 O O . GLY A 1 83 ? -20.402 -3.663 7.014 1.00 83.44 83 GLY A O 1
ATOM 662 N N . ASN A 1 84 ? -19.198 -4.733 5.447 1.00 86.69 84 ASN A N 1
ATOM 663 C CA . ASN A 1 84 ? -18.063 -3.820 5.542 1.00 86.69 84 ASN A CA 1
ATOM 664 C C . ASN A 1 84 ? -18.415 -2.457 4.910 1.00 86.69 84 ASN A C 1
ATOM 666 O O . ASN A 1 84 ? -19.009 -2.393 3.835 1.00 86.69 84 ASN A O 1
ATOM 670 N N . LYS A 1 85 ? -18.059 -1.364 5.595 1.00 83.44 85 LYS A N 1
ATOM 671 C CA . LY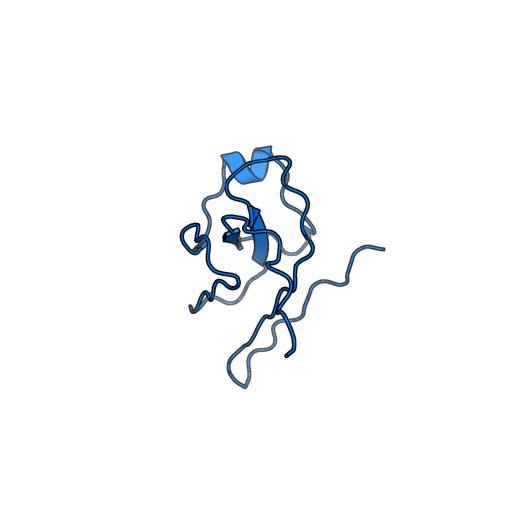S A 1 85 ? -18.346 0.024 5.193 1.00 83.44 85 LYS A CA 1
ATOM 672 C C . LYS A 1 85 ? -17.094 0.789 4.758 1.00 83.44 85 LYS A C 1
ATOM 674 O O . LYS A 1 85 ? -17.078 2.015 4.830 1.00 83.44 85 LYS A O 1
ATOM 679 N N . ALA A 1 86 ? -16.025 0.099 4.366 1.00 86.06 86 ALA A N 1
ATOM 680 C CA . ALA A 1 86 ? -14.821 0.787 3.932 1.00 86.06 86 ALA A CA 1
ATOM 681 C C . ALA A 1 86 ? -15.072 1.558 2.628 1.00 86.06 86 ALA A C 1
ATOM 683 O O . ALA A 1 86 ? -15.570 1.038 1.630 1.00 86.06 86 ALA A O 1
ATOM 684 N N . THR A 1 87 ? -14.716 2.836 2.665 1.00 86.88 87 THR A N 1
ATOM 685 C CA . THR A 1 87 ? -14.863 3.774 1.559 1.00 86.88 87 THR A CA 1
ATOM 686 C C . THR A 1 87 ? -13.496 4.009 0.926 1.00 86.88 87 THR A C 1
ATOM 688 O O . THR A 1 87 ? -12.564 4.3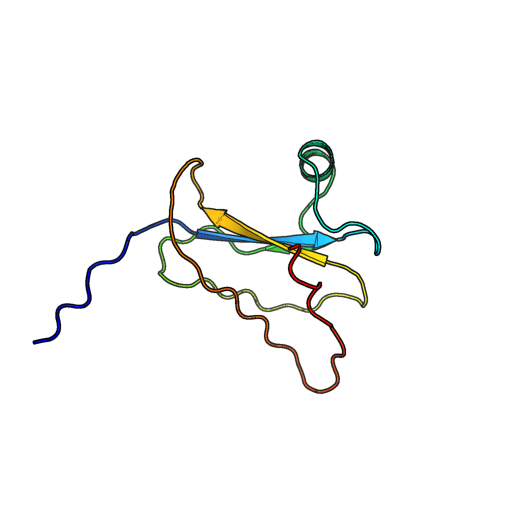71 1.651 1.00 86.88 87 THR A O 1
ATOM 691 N N . PRO A 1 88 ? -13.340 3.849 -0.400 1.00 84.56 88 PRO A N 1
ATOM 692 C CA . PRO A 1 88 ? -12.129 4.284 -1.078 1.00 84.56 88 PRO A CA 1
ATOM 693 C C . PRO A 1 88 ? -11.878 5.768 -0.807 1.00 84.56 88 PRO A C 1
ATOM 695 O O . PRO A 1 88 ? -12.811 6.575 -0.837 1.00 84.56 88 PRO A O 1
ATOM 698 N N . ALA A 1 89 ? -10.621 6.138 -0.565 1.00 79.75 89 ALA A N 1
ATOM 699 C CA . ALA A 1 89 ? -10.251 7.545 -0.555 1.00 79.75 89 ALA A CA 1
ATOM 700 C C . ALA A 1 89 ? -10.601 8.159 -1.919 1.00 79.75 89 ALA A C 1
ATOM 702 O O . ALA A 1 89 ? -10.406 7.527 -2.963 1.00 79.75 89 ALA A O 1
ATOM 703 N N . HIS A 1 90 ? -11.122 9.388 -1.918 1.00 73.94 90 HIS A N 1
ATOM 704 C CA . HIS A 1 90 ? -11.338 10.116 -3.165 1.00 73.94 90 HIS A CA 1
ATOM 705 C C . HIS A 1 90 ? -9.998 10.227 -3.892 1.00 73.94 90 HIS A C 1
ATOM 707 O O . HIS A 1 90 ? -9.000 10.621 -3.282 1.00 73.94 90 HIS A O 1
ATOM 713 N N . ARG A 1 91 ? -9.976 9.858 -5.179 1.00 60.12 91 ARG A N 1
ATOM 714 C CA . ARG A 1 91 ? -8.788 10.015 -6.021 1.00 60.12 91 ARG A CA 1
ATOM 715 C C . ARG A 1 91 ? -8.354 11.488 -5.919 1.00 60.12 91 ARG A C 1
ATOM 717 O O . ARG A 1 91 ? -9.198 12.350 -6.166 1.00 60.1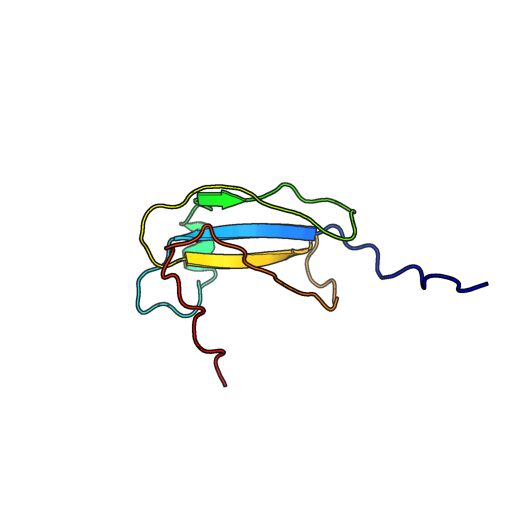2 91 ARG A O 1
ATOM 724 N N . PRO A 1 92 ? -7.112 11.799 -5.502 1.00 52.47 92 PRO A N 1
ATOM 725 C CA . PRO A 1 92 ? -6.618 13.164 -5.601 1.00 52.47 92 PRO A CA 1
ATOM 726 C C . PRO A 1 92 ? -6.734 13.600 -7.066 1.00 52.47 92 PRO A C 1
ATOM 728 O O . PRO A 1 92 ? -6.443 12.792 -7.951 1.00 52.47 92 PRO A O 1
ATOM 731 N N . ALA A 1 93 ? -7.244 14.811 -7.292 1.00 41.22 93 ALA A N 1
ATOM 732 C CA . ALA A 1 93 ? -7.281 15.424 -8.617 1.00 41.22 93 ALA A CA 1
ATOM 733 C C . ALA A 1 93 ? -5.868 15.553 -9.200 1.00 41.22 93 ALA A C 1
ATOM 735 O O . ALA A 1 93 ? -4.929 15.764 -8.394 1.00 41.22 93 ALA A O 1
#

Organism: Nothobranchius kadleci (NCBI:txid1051664)

pLDDT: mean 87.87, std 13.75, range [39.31, 97.62]

Sequence (93 aa):
KYQRRQGIHLTIGLHIYPAQSQNKHLSPDDLLKLQPVLGIQYSSRREVVLRGSLPPGHYIIIPSTAEPNQPGDFLLRVLMEPGNKATPAHRPA